Protein AF-A0A953AJH1-F1 (afdb_monomer_lite)

Structure (mmCIF, N/CA/C/O backbone):
data_AF-A0A953AJH1-F1
#
_entry.id   AF-A0A953AJH1-F1
#
loop_
_atom_site.group_PDB
_atom_site.id
_atom_site.type_symbol
_atom_site.label_atom_id
_atom_site.label_alt_id
_atom_site.label_comp_id
_atom_site.label_asym_id
_atom_site.label_entity_id
_atom_site.label_seq_id
_atom_site.pdbx_PDB_ins_code
_atom_site.Cartn_x
_atom_site.Cartn_y
_atom_site.Cartn_z
_atom_site.occupancy
_atom_site.B_iso_or_equiv
_atom_site.auth_seq_id
_atom_site.auth_comp_id
_atom_site.auth_asym_id
_atom_site.auth_atom_id
_atom_site.pdbx_PDB_model_num
ATOM 1 N N . MET A 1 1 ? 13.261 -4.078 8.026 1.00 45.47 1 MET A N 1
ATOM 2 C CA . MET A 1 1 ? 13.051 -4.439 6.609 1.00 45.47 1 MET A CA 1
ATOM 3 C C . MET A 1 1 ? 11.578 -4.293 6.309 1.00 45.47 1 MET A C 1
ATOM 5 O O . MET A 1 1 ? 10.793 -4.921 7.001 1.00 45.47 1 MET A O 1
ATOM 9 N N . THR A 1 2 ? 11.194 -3.428 5.375 1.00 60.72 2 THR A N 1
ATOM 10 C CA . THR A 1 2 ? 9.810 -3.328 4.899 1.00 60.72 2 THR A CA 1
ATOM 11 C C . THR A 1 2 ? 9.577 -4.455 3.891 1.00 60.72 2 THR A C 1
ATOM 13 O O . THR A 1 2 ? 10.136 -4.414 2.789 1.00 60.72 2 THR A O 1
ATOM 16 N N . PRO A 1 3 ? 8.831 -5.509 4.262 1.00 67.19 3 PRO A N 1
ATOM 17 C CA . PRO A 1 3 ? 8.523 -6.587 3.334 1.00 67.19 3 PRO A CA 1
ATOM 18 C C . PRO A 1 3 ? 7.626 -6.009 2.231 1.00 67.19 3 PRO A C 1
ATOM 20 O O . PRO A 1 3 ? 6.616 -5.376 2.519 1.00 67.19 3 PRO A O 1
ATOM 23 N N . GLY A 1 4 ? 8.044 -6.125 0.970 1.00 80.25 4 GLY A N 1
ATOM 24 C CA . GLY A 1 4 ? 7.368 -5.499 -0.173 1.00 80.25 4 GLY A CA 1
ATOM 25 C C . GLY A 1 4 ? 8.350 -4.764 -1.078 1.00 80.25 4 GLY A C 1
ATOM 26 O O . GLY A 1 4 ? 8.912 -5.367 -1.985 1.00 80.25 4 GLY A O 1
ATOM 27 N N . ILE A 1 5 ? 8.620 -3.482 -0.808 1.00 84.56 5 ILE A N 1
ATOM 28 C CA . ILE A 1 5 ? 9.552 -2.671 -1.623 1.00 84.56 5 ILE A CA 1
ATOM 29 C C . ILE A 1 5 ? 10.940 -3.321 -1.693 1.00 84.56 5 ILE A C 1
ATOM 31 O O . ILE A 1 5 ? 11.567 -3.337 -2.751 1.00 84.56 5 ILE A O 1
ATOM 35 N N . ASN A 1 6 ? 11.394 -3.928 -0.593 1.00 88.56 6 ASN A N 1
ATOM 36 C CA . ASN A 1 6 ? 12.660 -4.654 -0.570 1.00 88.56 6 ASN A CA 1
ATOM 37 C C . ASN A 1 6 ? 12.678 -5.849 -1.543 1.00 88.56 6 ASN A C 1
ATOM 39 O O . ASN A 1 6 ? 13.700 -6.112 -2.165 1.00 88.56 6 ASN A O 1
ATOM 43 N N . LEU A 1 7 ? 11.547 -6.544 -1.719 1.00 89.12 7 LEU A N 1
ATOM 44 C CA . LEU A 1 7 ? 11.429 -7.646 -2.679 1.00 89.12 7 LEU A CA 1
ATOM 45 C C . LEU A 1 7 ? 11.616 -7.125 -4.106 1.00 89.12 7 LEU A C 1
ATOM 47 O O . LEU A 1 7 ? 12.425 -7.665 -4.849 1.00 89.12 7 LEU A O 1
ATOM 51 N N . VAL A 1 8 ? 10.928 -6.033 -4.455 1.00 90.25 8 VAL A N 1
ATOM 52 C CA . VAL A 1 8 ? 11.042 -5.406 -5.780 1.00 90.25 8 VAL A CA 1
ATOM 53 C C . VAL A 1 8 ? 12.479 -4.956 -6.040 1.00 90.25 8 VAL A C 1
ATOM 55 O O . VAL A 1 8 ? 13.014 -5.210 -7.117 1.00 90.25 8 VAL A O 1
ATOM 58 N N . ALA A 1 9 ? 13.135 -4.350 -5.047 1.00 91.25 9 ALA A N 1
ATOM 59 C CA . ALA A 1 9 ? 14.536 -3.955 -5.156 1.00 91.25 9 ALA A CA 1
ATOM 60 C C . ALA A 1 9 ? 15.449 -5.162 -5.423 1.00 91.25 9 ALA A C 1
ATOM 62 O O . ALA A 1 9 ? 16.281 -5.109 -6.328 1.00 91.25 9 ALA A O 1
ATOM 63 N N . ILE A 1 10 ? 15.263 -6.266 -4.695 1.00 92.00 10 ILE A N 1
ATOM 64 C CA . ILE A 1 10 ? 16.026 -7.503 -4.899 1.00 92.00 10 ILE A CA 1
ATOM 65 C C . ILE A 1 10 ? 15.751 -8.091 -6.291 1.00 92.00 10 ILE A C 1
ATOM 67 O O . ILE A 1 10 ? 16.698 -8.436 -6.993 1.00 92.00 10 ILE A O 1
ATOM 71 N N . THR A 1 11 ? 14.498 -8.136 -6.746 1.00 91.50 11 THR A N 1
ATOM 72 C CA . THR A 1 11 ? 14.137 -8.602 -8.095 1.00 91.50 11 THR A CA 1
ATOM 73 C C . THR A 1 11 ? 14.797 -7.758 -9.185 1.00 91.50 11 THR A C 1
ATOM 75 O O . THR A 1 11 ? 15.364 -8.308 -10.128 1.00 91.50 11 THR A O 1
ATOM 78 N N . VAL A 1 12 ? 14.785 -6.430 -9.046 1.00 92.00 12 VAL A N 1
ATOM 79 C CA . VAL A 1 12 ? 15.450 -5.513 -9.984 1.00 92.00 12 VAL A CA 1
ATOM 80 C C . VAL A 1 12 ? 16.964 -5.712 -9.959 1.00 92.00 12 VAL A C 1
ATOM 82 O O . VAL A 1 12 ? 17.590 -5.761 -11.016 1.00 92.00 12 VAL A O 1
ATOM 85 N N . LEU A 1 13 ? 17.567 -5.856 -8.778 1.00 92.88 13 LEU A N 1
ATOM 86 C CA . LEU A 1 13 ? 19.004 -6.095 -8.637 1.00 92.88 13 LEU A CA 1
ATOM 87 C C . LEU A 1 13 ? 19.427 -7.416 -9.286 1.00 92.88 13 LEU A C 1
ATOM 89 O O . LEU A 1 13 ? 20.418 -7.438 -10.018 1.00 92.88 13 LEU A O 1
ATOM 93 N N . ILE A 1 14 ? 18.666 -8.490 -9.062 1.00 91.94 14 ILE A N 1
ATOM 94 C CA . ILE A 1 14 ? 18.901 -9.803 -9.672 1.00 91.94 14 ILE A CA 1
ATOM 95 C C . ILE A 1 14 ? 18.732 -9.711 -11.191 1.00 91.94 14 ILE A C 1
ATOM 97 O O . ILE A 1 14 ? 19.649 -10.079 -11.923 1.00 91.94 14 ILE A O 1
ATOM 101 N N . GLY A 1 15 ? 17.625 -9.142 -11.674 1.00 90.12 15 GLY A N 1
ATOM 102 C CA . GLY A 1 15 ? 17.375 -8.962 -13.105 1.00 90.12 15 GLY A CA 1
ATOM 103 C C . GLY A 1 15 ? 18.474 -8.155 -13.794 1.00 90.12 15 GLY A C 1
ATOM 104 O O . GLY A 1 15 ? 18.988 -8.560 -14.838 1.00 90.12 15 GLY A O 1
ATOM 105 N N . ARG A 1 16 ? 18.924 -7.066 -13.159 1.00 92.69 16 ARG A N 1
ATOM 106 C CA . ARG A 1 16 ? 20.043 -6.254 -13.651 1.00 92.69 16 ARG A CA 1
ATOM 107 C C . ARG A 1 16 ? 21.352 -7.036 -13.709 1.00 92.69 16 ARG A C 1
ATOM 109 O O . ARG A 1 16 ? 22.126 -6.843 -14.641 1.00 92.69 16 ARG A O 1
ATOM 116 N N . LYS A 1 17 ? 21.611 -7.909 -12.732 1.00 91.06 17 LYS A N 1
ATOM 117 C CA . LYS A 1 17 ? 22.833 -8.725 -12.675 1.00 91.06 17 LYS A CA 1
ATOM 118 C C . LYS A 1 17 ? 22.853 -9.841 -13.726 1.00 91.06 17 LYS A C 1
ATOM 120 O O . LYS A 1 17 ? 23.939 -10.227 -14.142 1.00 91.06 17 LYS A O 1
ATOM 125 N N . LEU A 1 18 ? 21.693 -10.352 -14.147 1.00 90.81 18 LEU A N 1
ATOM 126 C CA . LEU A 1 18 ? 21.593 -11.447 -15.121 1.00 90.81 18 LEU A CA 1
ATOM 127 C C . LEU A 1 18 ? 21.696 -10.977 -16.578 1.00 90.81 18 LEU A C 1
ATOM 129 O O . LEU A 1 18 ? 22.414 -11.591 -17.358 1.00 90.81 18 LEU A O 1
ATOM 133 N N . ALA A 1 19 ? 20.980 -9.914 -16.955 1.00 84.88 19 ALA A N 1
ATOM 134 C CA . ALA A 1 19 ? 20.897 -9.473 -18.355 1.00 84.88 19 ALA A CA 1
ATOM 135 C C . ALA A 1 19 ? 20.882 -7.941 -18.511 1.00 84.88 19 ALA A C 1
ATOM 137 O O . ALA A 1 19 ? 20.319 -7.398 -19.465 1.00 84.88 19 ALA A O 1
ATOM 138 N N . GLY A 1 20 ? 21.470 -7.217 -17.553 1.00 88.88 20 GLY A N 1
ATOM 139 C CA . GLY A 1 20 ? 21.548 -5.759 -17.595 1.00 88.88 20 GLY A CA 1
ATOM 140 C C . GLY A 1 20 ? 20.157 -5.098 -17.599 1.00 88.88 20 GLY A C 1
ATOM 141 O O . GLY A 1 20 ? 19.255 -5.562 -16.898 1.00 88.88 20 GLY A O 1
ATOM 142 N N . PRO A 1 21 ? 19.938 -4.013 -18.361 1.00 87.06 21 PRO A N 1
ATOM 143 C CA . PRO A 1 21 ? 18.663 -3.287 -18.352 1.00 87.06 21 PRO A CA 1
ATOM 144 C C . PRO A 1 21 ? 17.479 -4.127 -18.862 1.00 87.06 21 PRO A C 1
ATOM 146 O O . PRO A 1 21 ? 16.372 -4.008 -18.339 1.00 87.06 21 PRO A O 1
ATOM 149 N N . TRP A 1 22 ? 17.706 -5.034 -19.817 1.00 90.75 22 TRP A N 1
ATOM 150 C CA . TRP A 1 22 ? 16.670 -5.946 -20.313 1.00 90.75 22 TRP A CA 1
ATOM 151 C C . TRP A 1 22 ? 16.262 -6.985 -19.268 1.00 90.75 22 TRP A C 1
ATOM 153 O O . TRP A 1 22 ? 15.080 -7.303 -19.138 1.00 90.75 22 TRP A O 1
ATOM 163 N N . GLY A 1 23 ? 17.210 -7.456 -18.455 1.00 89.69 23 GLY A N 1
ATOM 164 C CA . GLY A 1 23 ? 16.919 -8.382 -17.362 1.00 89.69 23 GLY A CA 1
ATOM 165 C C . GLY A 1 23 ? 16.035 -7.779 -16.270 1.00 89.69 23 GLY A C 1
ATOM 166 O O . GLY A 1 23 ? 15.242 -8.502 -15.670 1.00 89.69 23 GLY A O 1
ATOM 167 N N . VAL A 1 24 ? 16.101 -6.459 -16.048 1.00 91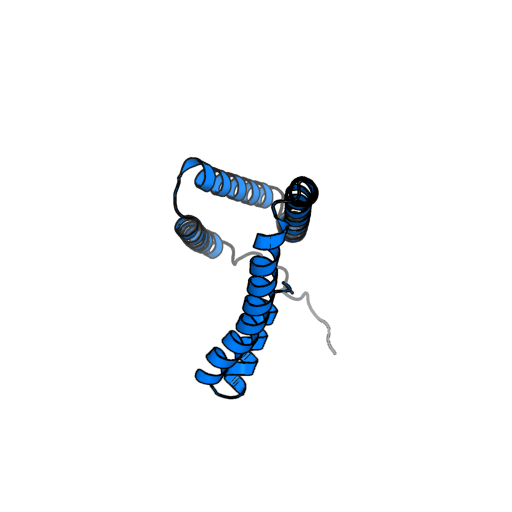.94 24 VAL A N 1
ATOM 168 C CA . VAL A 1 24 ? 15.184 -5.741 -15.142 1.00 91.94 24 VAL A CA 1
ATOM 169 C C . VAL A 1 24 ? 13.749 -5.797 -15.662 1.00 91.94 24 VAL A C 1
ATOM 171 O O . VAL A 1 24 ? 12.851 -6.175 -14.913 1.00 91.94 24 VAL A O 1
ATOM 174 N N . LEU A 1 25 ? 13.540 -5.467 -16.941 1.00 92.75 25 LEU A N 1
ATOM 175 C CA . LEU A 1 25 ? 12.220 -5.511 -17.579 1.00 92.75 25 LEU A CA 1
ATOM 176 C C . LEU A 1 25 ? 11.629 -6.922 -17.534 1.00 92.75 25 LEU A C 1
ATOM 178 O O . LEU A 1 25 ? 10.503 -7.096 -17.077 1.00 92.75 25 LEU A O 1
ATOM 182 N N . VAL A 1 26 ? 12.404 -7.932 -17.934 1.00 93.00 26 VAL A N 1
ATOM 183 C CA . VAL A 1 26 ? 11.945 -9.330 -17.945 1.00 93.00 26 VAL A CA 1
ATOM 184 C C . VAL A 1 26 ? 11.659 -9.838 -16.531 1.00 93.00 26 VAL A C 1
ATOM 186 O O . VAL A 1 26 ? 10.673 -10.537 -16.334 1.00 93.00 26 VAL A O 1
ATOM 189 N N . SER A 1 27 ? 12.458 -9.457 -15.531 1.00 92.56 27 SER A N 1
ATOM 190 C CA . SER A 1 27 ? 12.245 -9.885 -14.139 1.00 92.56 27 SER A CA 1
ATOM 191 C C . SER A 1 27 ? 11.026 -9.217 -13.503 1.00 92.56 27 SER A C 1
ATOM 193 O O . SER A 1 27 ? 10.279 -9.866 -12.775 1.00 92.56 27 SER A O 1
ATOM 195 N N . LEU A 1 28 ? 10.788 -7.935 -13.797 1.00 92.44 28 LEU A N 1
ATOM 196 C CA . LEU A 1 28 ? 9.577 -7.241 -13.359 1.00 92.44 28 LEU A CA 1
ATOM 197 C C . LEU A 1 28 ? 8.337 -7.820 -14.035 1.00 92.44 28 LEU A C 1
ATOM 199 O O . LEU A 1 28 ? 7.361 -8.113 -13.352 1.00 92.44 28 LEU A O 1
ATOM 203 N N . LEU A 1 29 ? 8.382 -8.042 -15.349 1.00 93.19 29 LEU A N 1
ATOM 204 C CA . LEU A 1 29 ? 7.285 -8.682 -16.070 1.00 93.19 29 LEU A CA 1
ATOM 205 C C . LEU A 1 29 ? 7.051 -10.107 -15.563 1.00 93.19 29 LEU A C 1
ATOM 207 O O . LEU A 1 29 ? 5.917 -10.452 -15.265 1.00 93.19 29 LEU A O 1
ATOM 211 N N . GLY A 1 30 ? 8.099 -10.901 -15.360 1.00 91.38 30 GLY A N 1
ATOM 212 C CA . GLY A 1 30 ? 8.001 -12.256 -14.815 1.00 91.38 30 GLY A CA 1
ATOM 213 C C . GLY A 1 30 ? 7.449 -12.317 -13.388 1.00 91.38 30 GLY A C 1
ATOM 214 O O . GLY A 1 30 ? 6.840 -13.317 -13.027 1.00 91.38 30 GLY A O 1
ATOM 215 N N . LEU A 1 31 ? 7.606 -11.257 -12.588 1.00 91.88 31 LEU A N 1
ATOM 216 C CA . LEU A 1 31 ? 7.000 -11.147 -11.256 1.00 91.88 31 LEU A CA 1
ATOM 217 C C . LEU A 1 31 ? 5.543 -10.659 -11.322 1.00 91.88 31 LEU A C 1
ATOM 219 O O . LEU A 1 31 ? 4.679 -11.162 -10.603 1.00 91.88 31 LEU A O 1
ATOM 223 N N . LEU A 1 32 ? 5.265 -9.667 -12.170 1.00 92.25 32 LEU A N 1
ATOM 224 C CA . LEU A 1 32 ? 3.960 -9.010 -12.249 1.00 92.25 32 LEU A CA 1
ATOM 225 C C . LEU A 1 32 ? 2.943 -9.808 -13.072 1.00 92.25 32 LEU A C 1
ATOM 227 O O . LEU A 1 32 ? 1.786 -9.878 -12.664 1.00 92.25 32 LEU A O 1
ATOM 231 N N . LEU A 1 33 ? 3.348 -10.439 -14.181 1.00 94.69 33 LEU A N 1
ATOM 232 C CA . LEU A 1 33 ? 2.466 -11.261 -15.020 1.00 94.69 33 LEU A CA 1
ATOM 233 C C . LEU A 1 33 ? 1.754 -12.375 -14.244 1.00 94.69 33 LEU A C 1
ATOM 235 O O . LEU A 1 33 ? 0.531 -12.441 -14.355 1.00 94.69 33 LEU A O 1
ATOM 239 N N . PRO A 1 34 ? 2.431 -13.250 -13.473 1.00 93.25 34 PRO A N 1
ATOM 240 C CA . PRO A 1 34 ? 1.739 -14.331 -12.774 1.00 93.25 34 PRO A CA 1
ATOM 241 C C . PRO A 1 34 ? 0.745 -13.785 -11.747 1.00 93.25 34 PRO A C 1
ATOM 243 O O . PRO A 1 34 ? -0.385 -14.260 -11.676 1.00 93.25 34 PRO A O 1
ATOM 246 N N . SER A 1 35 ? 1.120 -12.731 -11.017 1.00 94.12 35 SER A N 1
ATOM 247 C CA . SER A 1 35 ? 0.238 -12.069 -10.051 1.00 94.12 35 SER A CA 1
ATOM 248 C C . SER A 1 35 ? -1.002 -11.460 -10.720 1.00 94.12 35 SER A C 1
ATOM 250 O O . SER A 1 35 ? -2.137 -11.708 -10.299 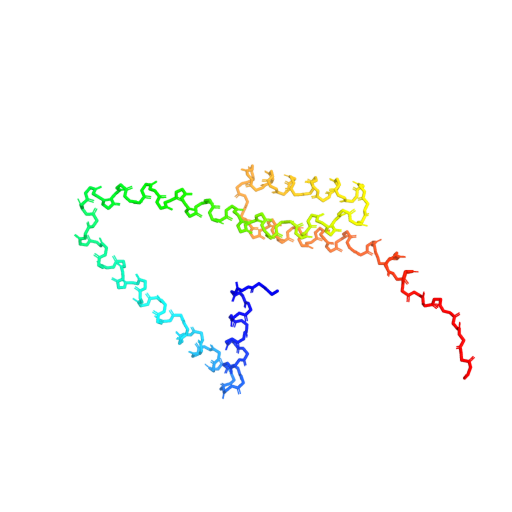1.00 94.12 35 SER A O 1
ATOM 252 N N . ALA A 1 36 ? -0.802 -10.716 -11.810 1.00 94.25 36 ALA A N 1
ATOM 253 C CA . ALA A 1 36 ? -1.884 -10.116 -12.583 1.00 94.25 36 ALA A CA 1
ATOM 254 C C . ALA A 1 36 ? -2.792 -11.183 -13.206 1.00 94.25 36 ALA A C 1
ATOM 256 O O . ALA A 1 36 ? -4.008 -11.029 -13.189 1.00 94.25 36 ALA A O 1
ATOM 257 N N . THR A 1 37 ? -2.218 -12.286 -13.690 1.00 96.56 37 THR A N 1
ATOM 258 C CA . THR A 1 37 ? -2.969 -13.400 -14.285 1.00 96.56 37 THR A CA 1
ATOM 259 C C . THR A 1 37 ? -3.857 -14.078 -13.247 1.00 96.56 37 THR A C 1
ATOM 261 O O . THR A 1 37 ? -5.046 -14.252 -13.494 1.00 96.56 37 THR A O 1
ATOM 264 N N . ILE A 1 38 ? -3.323 -14.405 -12.064 1.00 96.19 38 ILE A N 1
ATOM 265 C CA . ILE A 1 38 ? -4.113 -14.999 -10.972 1.00 96.19 38 ILE A CA 1
ATOM 266 C C . ILE A 1 38 ? -5.244 -14.050 -10.563 1.00 96.19 38 ILE A C 1
ATOM 268 O O . ILE A 1 38 ? -6.393 -14.469 -10.444 1.00 96.19 38 ILE A O 1
ATOM 272 N N . THR A 1 39 ? -4.939 -12.760 -10.407 1.00 95.31 39 THR A N 1
ATOM 273 C CA . THR A 1 39 ? -5.939 -11.746 -10.043 1.00 95.31 39 THR A CA 1
ATOM 274 C C . THR A 1 39 ? -7.032 -11.627 -11.107 1.00 95.31 39 THR A C 1
ATOM 276 O O . THR A 1 39 ? -8.213 -11.600 -10.769 1.00 95.31 39 THR A O 1
ATOM 279 N N . ALA A 1 40 ? -6.660 -11.602 -12.389 1.00 95.00 40 ALA A N 1
ATOM 280 C CA . ALA A 1 40 ? -7.598 -11.529 -13.505 1.00 95.00 40 ALA A CA 1
ATOM 281 C C . ALA A 1 40 ? -8.481 -12.781 -13.600 1.00 95.00 40 ALA A C 1
ATOM 283 O O . ALA A 1 40 ? -9.682 -12.653 -13.815 1.00 95.00 40 ALA A O 1
ATOM 284 N N . LEU A 1 41 ? -7.919 -13.975 -13.384 1.00 95.88 41 LEU A N 1
ATOM 285 C CA . LEU A 1 41 ? -8.678 -15.229 -13.354 1.00 95.88 41 LEU A CA 1
ATOM 286 C C . LEU A 1 41 ? -9.703 -15.242 -12.216 1.00 95.88 41 LEU A C 1
ATOM 288 O O . LEU A 1 41 ? -10.860 -15.593 -12.440 1.00 95.88 41 LEU A O 1
ATOM 292 N N . ILE A 1 42 ? -9.304 -14.811 -11.016 1.00 94.00 42 ILE A N 1
ATOM 293 C CA . ILE A 1 42 ? -10.220 -14.688 -9.875 1.00 94.00 42 ILE A CA 1
ATOM 294 C C . ILE A 1 42 ? -11.318 -13.664 -10.182 1.00 94.00 42 ILE A C 1
ATOM 296 O O . ILE A 1 42 ? -12.490 -13.941 -9.945 1.00 94.00 42 ILE A O 1
ATOM 300 N N . ALA A 1 43 ? -10.965 -12.502 -10.738 1.00 92.81 43 ALA A N 1
ATOM 301 C CA . ALA A 1 43 ? -11.928 -11.456 -11.081 1.00 92.81 43 ALA A CA 1
ATOM 302 C C . ALA A 1 43 ? -12.915 -11.897 -12.175 1.00 92.81 43 ALA A C 1
ATOM 304 O O . ALA A 1 43 ? -14.100 -11.583 -12.090 1.00 92.81 43 ALA A O 1
ATOM 305 N N . ALA A 1 44 ? -12.451 -12.646 -13.177 1.00 92.88 44 ALA A N 1
ATOM 306 C CA . ALA A 1 44 ? -13.310 -13.213 -14.211 1.00 92.88 44 ALA A CA 1
ATOM 307 C C . ALA A 1 44 ? -14.278 -14.249 -13.621 1.00 92.88 44 ALA A C 1
ATOM 309 O O . ALA A 1 44 ? -15.478 -14.168 -13.867 1.00 92.88 44 ALA A O 1
ATOM 310 N N . GLY A 1 45 ? -13.788 -15.162 -12.774 1.00 89.94 45 GLY A N 1
ATOM 311 C CA . GLY A 1 45 ? -14.644 -16.122 -12.069 1.00 89.94 45 GLY A CA 1
ATOM 312 C C . GLY A 1 45 ? -15.630 -15.455 -11.105 1.00 89.94 45 GLY A C 1
ATOM 313 O O . GLY A 1 45 ? -16.737 -15.949 -10.912 1.00 89.94 45 GLY A O 1
ATOM 314 N N . PHE A 1 46 ? -15.263 -14.304 -10.538 1.00 88.31 46 PHE A N 1
ATOM 315 C CA . PHE A 1 46 ? -16.127 -13.533 -9.652 1.00 88.31 46 PHE A CA 1
ATOM 316 C C . PHE A 1 46 ? -17.387 -13.003 -10.351 1.00 88.31 46 PHE A C 1
ATOM 318 O O . PHE A 1 46 ? -18.457 -13.011 -9.745 1.00 88.31 46 PHE A O 1
ATOM 325 N N . GLN A 1 47 ? -17.283 -12.588 -11.619 1.00 87.38 47 GLN A N 1
ATOM 326 C CA . GLN A 1 47 ? -18.416 -12.039 -12.377 1.00 87.38 47 GLN A CA 1
ATOM 327 C C . GLN A 1 47 ? -19.582 -13.029 -12.505 1.00 87.38 47 GLN A C 1
ATOM 329 O O . GLN A 1 47 ? -20.732 -12.604 -12.490 1.00 87.38 47 GLN A O 1
ATOM 334 N N . GLU A 1 48 ? -19.294 -14.330 -12.562 1.00 87.19 48 GLU A N 1
ATOM 335 C CA . GLU A 1 48 ? -20.308 -15.390 -12.654 1.00 87.19 48 GLU A CA 1
ATOM 336 C C . GLU A 1 48 ? -21.046 -15.619 -11.324 1.00 87.19 48 GLU A C 1
ATOM 338 O O . GLU A 1 48 ? -22.244 -15.895 -11.295 1.00 87.19 48 GLU A O 1
ATOM 343 N N . ILE A 1 49 ? -20.347 -15.488 -10.192 1.00 86.12 49 ILE A N 1
ATOM 344 C CA . ILE A 1 49 ? -20.883 -15.842 -8.866 1.00 86.12 49 ILE A CA 1
ATOM 345 C C . ILE A 1 49 ? -21.414 -14.640 -8.074 1.00 86.12 49 ILE A C 1
ATOM 347 O O . ILE A 1 49 ? -22.195 -14.832 -7.140 1.00 86.12 49 ILE A O 1
ATOM 351 N N . GLN A 1 50 ? -21.039 -13.408 -8.439 1.00 84.12 50 GLN A N 1
ATOM 352 C CA . GLN A 1 50 ? -21.369 -12.175 -7.700 1.00 84.12 50 GLN A CA 1
ATOM 353 C C . GLN A 1 50 ? -22.872 -11.954 -7.464 1.00 84.12 50 GLN A C 1
ATOM 355 O O . GLN A 1 50 ? -23.248 -11.2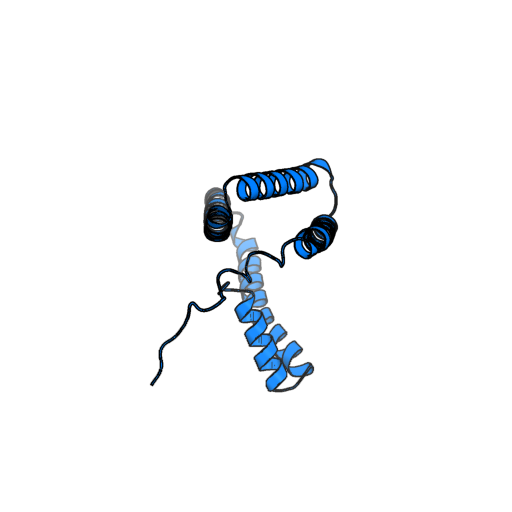44 -6.536 1.00 84.12 50 GLN A O 1
ATOM 360 N N . HIS A 1 51 ? -23.734 -12.558 -8.287 1.00 82.88 51 HIS A N 1
ATOM 361 C CA . HIS A 1 51 ? -25.191 -12.430 -8.200 1.00 82.88 51 HIS A CA 1
ATOM 362 C C . HIS A 1 51 ? -25.796 -13.118 -6.963 1.00 82.88 51 HIS A C 1
ATOM 364 O O . HIS A 1 51 ? -26.964 -12.905 -6.638 1.00 82.88 51 HIS A O 1
ATOM 370 N N . LEU A 1 52 ? -25.021 -13.947 -6.260 1.00 87.69 52 LEU A N 1
ATOM 371 C CA . LEU A 1 52 ? -25.459 -14.620 -5.045 1.00 87.69 52 LEU A CA 1
ATOM 372 C C . LEU A 1 52 ? -25.430 -13.656 -3.850 1.00 87.69 52 LEU A C 1
ATOM 374 O O . LEU A 1 52 ? -24.372 -13.163 -3.463 1.00 87.69 52 LEU A O 1
ATOM 378 N N . ALA A 1 53 ? -26.574 -13.484 -3.179 1.00 85.31 53 ALA A N 1
ATOM 379 C CA . ALA A 1 53 ? -26.704 -12.640 -1.981 1.00 85.31 53 ALA A CA 1
ATOM 380 C C . ALA A 1 53 ? -25.706 -13.001 -0.856 1.00 85.31 53 ALA A C 1
ATOM 382 O O . ALA A 1 53 ? -25.297 -12.148 -0.069 1.00 85.31 53 ALA A O 1
ATOM 383 N N . PHE A 1 54 ? -25.271 -14.265 -0.796 1.00 87.81 54 PHE A N 1
ATOM 384 C CA . PHE A 1 54 ? -24.234 -14.723 0.130 1.00 87.81 54 PHE A CA 1
ATOM 385 C C . PHE A 1 54 ? -22.888 -14.015 -0.089 1.00 87.81 54 PHE A C 1
ATOM 387 O O . PHE A 1 54 ? -22.205 -13.653 0.869 1.00 87.81 54 PHE A O 1
ATOM 394 N N . ILE A 1 55 ? -22.511 -13.790 -1.347 1.00 88.38 55 ILE A N 1
ATOM 395 C CA . ILE A 1 55 ? -21.251 -13.139 -1.696 1.00 88.38 55 ILE A CA 1
ATOM 396 C C . ILE A 1 55 ? -21.297 -11.672 -1.285 1.00 88.38 55 ILE A C 1
ATOM 398 O O . ILE A 1 55 ? -20.380 -11.207 -0.613 1.00 88.38 55 ILE A O 1
ATOM 402 N N . GLU A 1 56 ? -22.389 -10.968 -1.579 1.00 86.75 56 GLU A N 1
ATOM 403 C CA . GLU A 1 56 ? -22.575 -9.583 -1.134 1.00 86.75 56 GLU A CA 1
ATOM 404 C C . GLU A 1 56 ? -22.445 -9.453 0.396 1.00 86.75 56 GLU A C 1
ATOM 406 O O . GLU A 1 56 ? -21.752 -8.561 0.896 1.00 86.75 56 GLU A O 1
ATOM 411 N N . ALA A 1 57 ? -23.039 -10.386 1.150 1.00 89.62 57 ALA A N 1
ATOM 412 C CA . ALA A 1 57 ? -22.918 -10.426 2.606 1.00 89.62 57 ALA A CA 1
ATOM 413 C C . ALA A 1 57 ? -21.468 -10.650 3.074 1.00 89.62 57 ALA A C 1
ATOM 415 O O . ALA A 1 57 ? -21.023 -9.986 4.013 1.00 89.62 57 ALA A O 1
ATOM 416 N N . MET A 1 58 ? -20.698 -11.518 2.406 1.00 92.56 58 MET A N 1
ATOM 417 C CA . MET A 1 58 ? -19.273 -11.691 2.711 1.00 92.56 58 MET A CA 1
ATOM 418 C C . MET A 1 58 ? -18.463 -10.418 2.448 1.00 92.56 58 MET A C 1
ATOM 420 O O . MET A 1 58 ? -17.656 -10.027 3.295 1.00 92.56 58 MET A O 1
ATOM 424 N N . PHE A 1 59 ? -18.685 -9.728 1.323 1.00 88.31 59 PHE A N 1
ATOM 425 C CA . PHE A 1 59 ? -17.963 -8.486 1.013 1.00 88.31 59 PHE A CA 1
ATOM 426 C C . PHE A 1 59 ? -18.220 -7.392 2.051 1.00 88.31 59 PHE A C 1
ATOM 428 O O . PHE A 1 59 ? -17.280 -6.690 2.435 1.00 88.31 59 PHE A O 1
ATOM 435 N N . ARG A 1 60 ? -19.445 -7.299 2.588 1.00 91.44 60 ARG A N 1
ATOM 436 C CA . ARG A 1 60 ? -19.755 -6.383 3.701 1.00 91.44 60 ARG A CA 1
ATOM 437 C C . ARG A 1 60 ? -18.914 -6.651 4.956 1.00 91.44 60 ARG A C 1
ATOM 439 O O . ARG A 1 60 ? -18.691 -5.718 5.718 1.00 91.44 60 ARG A O 1
ATOM 446 N N . GLY A 1 61 ? -18.419 -7.875 5.163 1.00 93.31 61 GLY A N 1
ATOM 447 C CA . GLY A 1 61 ? -17.478 -8.212 6.239 1.00 93.31 61 GLY A CA 1
ATOM 448 C C . GLY A 1 61 ? -16.002 -8.034 5.859 1.00 93.31 61 GLY A C 1
ATOM 449 O O . GLY A 1 61 ? -15.203 -7.556 6.665 1.00 93.31 61 GLY A O 1
ATOM 450 N N . VAL A 1 62 ? -15.624 -8.366 4.622 1.00 95.19 62 VAL A N 1
ATOM 451 C CA . VAL A 1 62 ? -14.229 -8.276 4.147 1.00 95.19 62 VAL A CA 1
ATOM 452 C C . VAL A 1 62 ? -13.744 -6.825 4.063 1.00 95.19 62 VAL A C 1
ATOM 454 O O . VAL A 1 62 ? -12.607 -6.535 4.441 1.00 95.19 62 VAL A O 1
ATOM 457 N N . VAL A 1 63 ? -14.591 -5.892 3.620 1.00 93.25 63 VAL A N 1
ATOM 458 C CA . VAL A 1 63 ? -14.240 -4.462 3.527 1.00 93.25 63 VAL A CA 1
ATOM 459 C C . VAL A 1 63 ? -13.811 -3.869 4.886 1.00 93.25 63 VAL A C 1
ATOM 461 O O . VAL A 1 63 ? -12.701 -3.341 4.972 1.00 93.25 63 VAL A O 1
ATOM 464 N N . PRO A 1 64 ? -14.589 -3.973 5.981 1.00 94.50 64 PRO A N 1
ATOM 465 C CA . PRO A 1 64 ? -14.148 -3.467 7.282 1.00 94.50 64 PRO A CA 1
ATOM 466 C C . PRO A 1 64 ? -12.991 -4.280 7.884 1.00 94.50 64 PRO A C 1
ATOM 468 O O . PRO A 1 64 ? -12.130 -3.701 8.547 1.00 94.50 64 PRO A O 1
ATOM 471 N N . ALA A 1 65 ? -12.911 -5.592 7.632 1.00 96.19 65 ALA A N 1
ATOM 472 C CA . ALA A 1 65 ? -11.792 -6.412 8.102 1.00 96.19 65 ALA A CA 1
ATOM 473 C C . ALA A 1 65 ? -10.456 -5.969 7.481 1.00 96.19 65 ALA A C 1
ATOM 475 O O . ALA A 1 65 ? -9.470 -5.765 8.192 1.00 96.19 65 ALA A O 1
ATOM 476 N N . THR A 1 66 ? -10.428 -5.759 6.162 1.00 96.19 66 THR A N 1
ATOM 477 C CA . THR A 1 66 ? -9.242 -5.245 5.459 1.00 96.19 66 THR A CA 1
ATOM 478 C C . THR A 1 66 ? -8.866 -3.841 5.925 1.00 96.19 66 THR A C 1
ATOM 480 O O . THR A 1 66 ? -7.685 -3.590 6.163 1.00 96.19 66 THR A O 1
ATOM 483 N N . ALA A 1 67 ? -9.843 -2.959 6.162 1.00 94.06 67 ALA A N 1
ATOM 484 C CA . ALA A 1 67 ? -9.592 -1.644 6.752 1.00 94.06 67 ALA A CA 1
ATOM 485 C C . ALA A 1 67 ? -8.957 -1.744 8.155 1.00 94.06 67 ALA A C 1
ATOM 487 O O . ALA A 1 67 ? -7.993 -1.037 8.450 1.00 94.06 67 ALA A O 1
ATOM 488 N N . GLY A 1 68 ? -9.435 -2.664 8.999 1.00 96.00 68 GLY A N 1
ATOM 489 C CA . GLY A 1 68 ? -8.854 -2.929 10.318 1.00 96.00 68 GLY A CA 1
ATOM 490 C C . GLY A 1 68 ? -7.408 -3.429 10.241 1.00 96.00 68 GLY A C 1
ATOM 491 O O . GLY A 1 68 ? -6.542 -2.941 10.967 1.00 96.00 68 GLY A O 1
ATOM 492 N N . ILE A 1 69 ? -7.110 -4.345 9.315 1.00 95.62 69 ILE A N 1
ATOM 493 C CA . ILE A 1 69 ? -5.739 -4.825 9.078 1.00 95.62 69 ILE A CA 1
ATOM 494 C C . ILE A 1 69 ? -4.840 -3.675 8.601 1.00 95.62 69 ILE A C 1
ATOM 496 O O . ILE A 1 69 ? -3.736 -3.508 9.123 1.00 95.62 69 ILE A O 1
ATOM 500 N N . MET A 1 70 ? -5.311 -2.849 7.660 1.00 92.81 70 MET A N 1
ATOM 501 C CA . MET A 1 70 ? -4.572 -1.670 7.192 1.00 92.81 70 MET A CA 1
ATOM 502 C C . MET A 1 70 ? -4.273 -0.696 8.336 1.00 92.81 70 MET A C 1
ATOM 504 O O . MET A 1 70 ? -3.148 -0.205 8.435 1.00 92.81 70 MET A O 1
ATOM 508 N N . LEU A 1 71 ? -5.236 -0.465 9.233 1.00 92.81 71 LEU A N 1
ATOM 509 C CA . LEU A 1 71 ? -5.050 0.367 10.422 1.00 92.81 71 LEU A CA 1
ATOM 510 C C . LEU A 1 71 ? -3.947 -0.193 11.332 1.00 92.81 71 LEU A C 1
ATOM 512 O O . LEU A 1 71 ? -3.053 0.542 11.749 1.00 92.81 71 LEU A O 1
ATOM 516 N N . VAL A 1 72 ? -3.973 -1.497 11.616 1.00 92.38 72 VAL A N 1
ATOM 517 C CA . VAL A 1 72 ? -2.956 -2.154 12.455 1.00 92.38 72 VAL A CA 1
ATOM 518 C C . VAL A 1 72 ? -1.568 -2.047 11.825 1.00 92.38 72 VAL A C 1
ATOM 520 O O . VAL A 1 72 ? -0.600 -1.726 12.515 1.00 92.38 72 VAL A O 1
ATOM 523 N N . VAL A 1 73 ? -1.458 -2.264 10.514 1.00 88.81 73 VAL A N 1
ATOM 524 C CA . VAL A 1 73 ? -0.195 -2.112 9.778 1.00 88.81 73 VAL A CA 1
ATOM 525 C C . VAL A 1 73 ? 0.305 -0.667 9.844 1.00 88.81 73 VAL A C 1
ATOM 527 O O . VAL A 1 73 ? 1.482 -0.444 10.134 1.00 88.81 73 VAL A O 1
ATOM 530 N N . ALA A 1 74 ? -0.580 0.313 9.656 1.00 86.38 74 ALA A N 1
ATOM 531 C CA . ALA A 1 74 ? -0.239 1.728 9.774 1.00 86.38 74 ALA A CA 1
ATOM 532 C C . ALA A 1 74 ? 0.275 2.072 11.182 1.00 86.38 74 ALA A C 1
ATOM 534 O O . ALA A 1 74 ? 1.312 2.720 11.319 1.00 86.38 74 ALA A O 1
ATOM 535 N N . ILE A 1 75 ? -0.386 1.575 12.232 1.00 83.62 75 ILE A N 1
ATOM 536 C CA . ILE A 1 75 ? 0.050 1.761 13.623 1.00 83.62 75 ILE A CA 1
ATOM 537 C C . ILE A 1 75 ? 1.409 1.097 13.865 1.00 83.62 75 ILE A C 1
ATOM 539 O O . ILE A 1 75 ? 2.275 1.691 14.507 1.00 83.62 75 ILE A O 1
ATOM 543 N N . ASN A 1 76 ? 1.632 -0.108 13.340 1.00 86.12 76 ASN A N 1
ATOM 544 C CA . ASN A 1 76 ? 2.912 -0.803 13.474 1.00 86.12 76 ASN A CA 1
ATOM 545 C C . ASN A 1 76 ? 4.061 -0.043 12.804 1.00 86.12 76 ASN A C 1
ATOM 547 O O . ASN A 1 76 ? 5.171 -0.054 13.334 1.00 86.12 76 ASN A O 1
ATOM 551 N N . PHE A 1 77 ? 3.804 0.654 11.696 1.00 81.38 77 PHE A N 1
ATOM 552 C CA . PHE A 1 77 ? 4.786 1.554 11.089 1.00 81.38 77 PHE A CA 1
ATOM 553 C C . PHE A 1 77 ? 4.946 2.873 11.854 1.00 81.38 77 PHE A C 1
ATOM 555 O O . PHE A 1 77 ? 6.060 3.382 11.945 1.00 81.38 77 PHE A O 1
ATOM 562 N N . ALA A 1 78 ? 3.880 3.408 12.452 1.00 78.50 78 ALA A N 1
ATOM 563 C CA . ALA A 1 78 ? 3.928 4.658 13.212 1.00 78.50 78 ALA A CA 1
ATOM 564 C C . ALA A 1 78 ? 4.635 4.520 14.574 1.00 78.50 78 ALA A C 1
ATOM 566 O O . ALA A 1 78 ? 5.383 5.407 14.979 1.00 78.50 78 ALA A O 1
ATOM 567 N N . ARG A 1 79 ? 4.440 3.403 15.286 1.00 75.19 79 ARG A N 1
ATOM 568 C CA . ARG A 1 79 ? 5.033 3.136 16.613 1.00 75.19 79 ARG A CA 1
ATOM 569 C C . ARG A 1 79 ? 6.551 3.360 16.698 1.00 75.19 79 ARG A C 1
ATOM 571 O O . ARG A 1 79 ? 6.969 4.077 17.607 1.00 75.19 79 ARG A O 1
ATOM 578 N N . PRO A 1 80 ? 7.392 2.778 15.820 1.00 74.56 80 PRO A N 1
ATOM 579 C CA . PRO A 1 80 ? 8.836 2.991 15.884 1.00 74.56 80 PRO A CA 1
ATOM 580 C C . PRO A 1 80 ? 9.217 4.450 15.606 1.00 74.56 80 PRO A C 1
ATOM 582 O O . PRO A 1 80 ? 10.110 4.965 16.270 1.00 74.56 80 PRO A O 1
ATOM 585 N N . LEU A 1 81 ? 8.500 5.133 14.706 1.00 70.69 81 LEU A N 1
ATOM 586 C CA . LEU A 1 81 ? 8.729 6.550 14.397 1.00 70.69 81 LEU A CA 1
ATOM 587 C C . LEU A 1 81 ? 8.445 7.441 15.617 1.00 70.69 81 LEU A C 1
ATOM 589 O O . LEU A 1 81 ? 9.232 8.326 15.942 1.00 70.69 81 LEU A O 1
ATOM 593 N N . LEU A 1 82 ? 7.357 7.165 16.341 1.00 66.44 82 LEU A N 1
ATOM 594 C CA . LEU A 1 82 ? 6.996 7.889 17.564 1.00 66.44 82 LEU A CA 1
ATOM 595 C C . LEU A 1 82 ? 7.966 7.604 18.716 1.00 66.44 82 LEU A C 1
ATOM 597 O O . LEU A 1 82 ? 8.353 8.522 19.437 1.00 66.44 82 LEU A O 1
ATOM 601 N N . LYS A 1 83 ? 8.392 6.344 18.878 1.00 65.19 83 LYS A N 1
ATOM 602 C CA . LYS A 1 83 ? 9.373 5.961 19.904 1.00 65.19 83 LYS A CA 1
ATOM 603 C C . LYS A 1 83 ? 10.731 6.624 19.661 1.00 65.19 83 LYS A C 1
ATOM 605 O O . LYS A 1 83 ? 11.397 6.998 20.620 1.00 65.19 83 LYS A O 1
ATOM 610 N N . GLN A 1 84 ? 11.126 6.784 18.398 1.00 64.12 84 GLN A N 1
ATOM 611 C CA . GLN A 1 84 ? 12.350 7.489 18.029 1.00 64.12 84 GLN A CA 1
ATOM 612 C C . GLN A 1 84 ? 12.254 8.987 18.353 1.00 64.12 84 GLN A C 1
ATOM 614 O O . GLN A 1 84 ? 13.146 9.506 19.015 1.00 64.12 84 GLN A O 1
ATOM 619 N N . GLY A 1 85 ? 11.136 9.646 18.022 1.00 59.16 85 GLY A N 1
ATOM 620 C CA . GLY A 1 85 ? 10.909 11.048 18.398 1.00 59.16 85 GLY A CA 1
ATOM 621 C C . GLY A 1 85 ? 10.891 11.283 19.915 1.00 59.16 85 GLY A C 1
ATOM 622 O O . GLY A 1 85 ? 11.332 12.329 20.377 1.00 59.16 85 GLY A O 1
ATOM 623 N N . TYR A 1 86 ? 10.450 10.298 20.709 1.00 55.97 86 TYR A N 1
ATOM 624 C CA . TYR A 1 86 ? 10.407 10.410 22.174 1.00 55.97 86 TYR A CA 1
ATOM 625 C C . TYR A 1 86 ? 11.791 10.492 22.826 1.00 55.97 86 TYR A C 1
ATOM 627 O O . TYR A 1 86 ? 11.924 11.065 23.905 1.00 55.97 86 TYR A O 1
ATOM 635 N N . GLN A 1 87 ? 12.825 9.973 22.162 1.00 55.03 87 GLN A N 1
ATOM 636 C CA . GLN A 1 87 ? 14.204 10.051 22.650 1.00 55.03 87 GLN A CA 1
ATOM 637 C 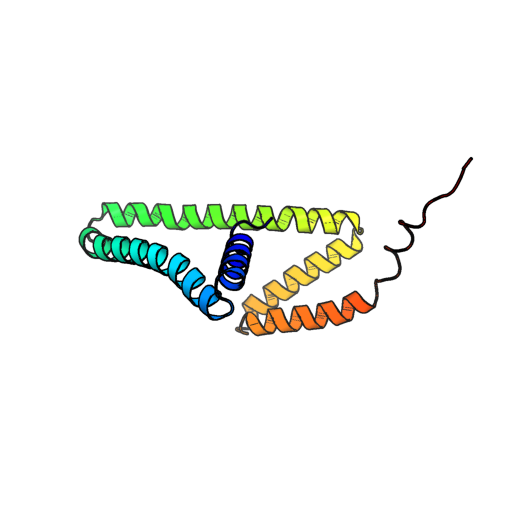C . GLN A 1 87 ? 14.886 11.391 22.318 1.00 55.03 87 GLN A C 1
ATOM 639 O O . GLN A 1 87 ? 15.903 11.707 22.921 1.00 55.03 87 GLN A O 1
ATOM 644 N N . GLU A 1 88 ? 14.306 12.213 21.435 1.00 55.66 88 GLU A N 1
ATOM 645 C CA . GLU A 1 88 ? 14.849 13.523 21.025 1.00 55.66 88 GLU A CA 1
ATOM 646 C C . GLU A 1 88 ? 14.291 14.702 21.860 1.00 55.66 88 GLU A C 1
ATOM 648 O O . GLU A 1 88 ? 14.644 15.860 21.644 1.00 55.66 88 GLU A O 1
ATOM 653 N N . GLY A 1 89 ? 13.449 14.417 22.864 1.00 60.91 89 GLY A N 1
ATOM 654 C CA . GLY A 1 89 ? 12.914 15.390 23.824 1.00 60.91 89 GLY A CA 1
ATOM 655 C C . GLY A 1 89 ? 11.468 15.847 23.540 1.00 60.91 89 GLY A C 1
ATOM 656 O O . GLY A 1 89 ? 11.006 15.851 22.396 1.00 60.91 89 GLY A O 1
ATOM 657 N N . PRO A 1 90 ? 10.713 16.271 24.578 1.00 59.00 90 PRO A N 1
ATOM 658 C CA . PRO A 1 90 ? 9.272 16.550 24.483 1.00 59.00 90 PRO A CA 1
ATOM 659 C C . PRO A 1 90 ? 8.910 17.704 23.530 1.00 59.00 90 PRO A C 1
ATOM 661 O O . PRO A 1 90 ? 7.812 17.721 22.975 1.00 59.00 90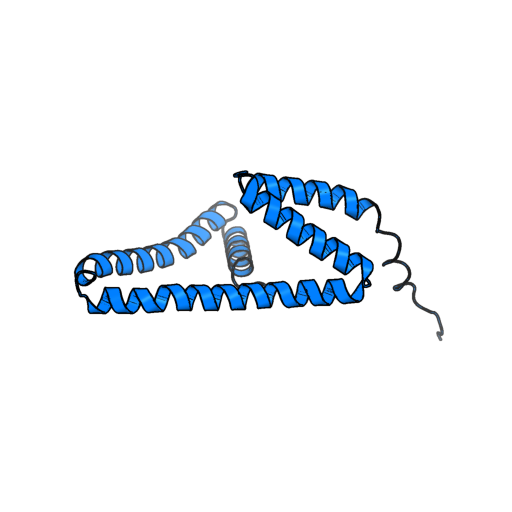 PRO A O 1
ATOM 664 N N . GLY A 1 91 ? 9.829 18.647 23.286 1.00 59.31 91 GLY A N 1
ATOM 665 C CA . GLY A 1 91 ? 9.619 19.754 22.344 1.00 59.31 91 GLY A CA 1
ATOM 666 C C . GLY A 1 91 ? 9.665 19.331 20.870 1.00 59.31 91 GLY A C 1
ATOM 667 O O . GLY A 1 91 ? 8.891 19.833 20.056 1.00 59.31 91 GLY A O 1
ATOM 668 N N . MET A 1 92 ? 10.520 18.365 20.524 1.00 56.78 92 MET A N 1
ATOM 669 C CA . MET A 1 92 ? 10.697 17.878 19.150 1.00 56.78 92 MET A CA 1
ATOM 670 C C . MET A 1 92 ? 9.579 16.896 18.755 1.00 56.78 92 MET A C 1
ATOM 672 O O . MET A 1 92 ? 9.115 16.899 17.614 1.00 56.78 92 MET A O 1
ATOM 676 N N . LEU A 1 93 ? 9.043 16.159 19.736 1.00 59.75 93 LEU A N 1
ATOM 677 C CA . LEU A 1 93 ? 7.783 15.416 19.623 1.00 59.75 93 LEU A CA 1
ATOM 678 C C . LEU A 1 93 ? 6.588 16.316 19.310 1.00 59.75 93 LEU A C 1
ATOM 680 O O . LEU A 1 93 ? 5.826 16.014 18.397 1.00 59.75 93 LEU A O 1
ATOM 684 N N . ALA A 1 94 ? 6.411 17.410 20.058 1.00 63.59 94 ALA A N 1
ATOM 685 C CA . ALA A 1 94 ? 5.298 18.331 19.838 1.00 63.59 94 ALA A CA 1
ATOM 686 C C . ALA A 1 94 ? 5.367 18.965 18.439 1.00 63.59 94 ALA A C 1
ATOM 688 O O . ALA A 1 94 ? 4.343 19.087 17.768 1.00 63.59 94 ALA A O 1
ATOM 689 N N . LEU A 1 95 ? 6.577 19.290 17.966 1.00 63.78 95 LEU A N 1
ATOM 690 C CA . LEU A 1 95 ? 6.806 19.804 16.617 1.00 63.78 95 LEU A CA 1
ATOM 691 C C . LEU A 1 95 ? 6.496 18.755 15.535 1.00 63.78 95 LEU A C 1
ATOM 693 O O . LEU A 1 95 ? 5.857 19.089 14.539 1.00 63.78 95 LEU A O 1
ATOM 697 N N . SER A 1 96 ? 6.900 17.492 15.721 1.00 63.81 96 SER A N 1
ATOM 698 C CA . SER A 1 96 ? 6.617 16.430 14.744 1.00 63.81 96 SER A CA 1
ATOM 699 C C . SER A 1 96 ? 5.128 16.087 14.695 1.00 63.81 96 SER A C 1
ATOM 701 O O . SER A 1 96 ? 4.570 15.937 13.608 1.00 63.81 96 SER A O 1
ATOM 703 N N . LEU A 1 97 ? 4.451 16.062 15.847 1.00 67.31 97 LEU A N 1
ATOM 704 C CA . LEU A 1 97 ? 3.008 15.852 15.927 1.00 67.31 97 LEU A CA 1
ATOM 705 C C . LEU A 1 97 ? 2.252 17.013 15.269 1.00 67.31 97 LEU A C 1
ATOM 707 O O . LEU A 1 97 ? 1.343 16.782 14.475 1.00 67.31 97 LEU A O 1
ATOM 711 N N . ALA A 1 98 ? 2.669 18.254 15.538 1.00 66.50 98 ALA A N 1
ATOM 712 C CA . ALA A 1 98 ? 2.118 19.440 14.891 1.00 66.50 98 ALA A CA 1
ATOM 713 C C . ALA A 1 98 ? 2.337 19.409 13.372 1.00 66.50 98 ALA A C 1
ATOM 715 O O . ALA A 1 98 ? 1.429 19.753 12.621 1.00 66.50 98 ALA A O 1
ATOM 716 N N . PHE A 1 99 ? 3.495 18.935 12.904 1.00 68.25 99 PHE A N 1
ATOM 717 C CA . PHE A 1 99 ? 3.782 18.778 11.479 1.00 68.25 99 PHE A CA 1
ATOM 718 C C . PHE A 1 99 ? 2.918 17.688 10.831 1.00 68.25 99 PHE A C 1
ATOM 720 O O . PHE A 1 99 ? 2.366 17.907 9.754 1.00 68.25 99 PHE A O 1
ATOM 727 N N . ILE A 1 100 ? 2.723 16.546 11.500 1.00 72.12 100 ILE A N 1
ATOM 728 C CA . ILE A 1 100 ? 1.821 15.477 11.041 1.00 72.12 100 ILE A CA 1
ATOM 729 C C . ILE A 1 100 ? 0.386 16.001 10.933 1.00 72.12 100 ILE A C 1
ATOM 731 O O . ILE A 1 100 ? -0.275 15.777 9.918 1.00 72.12 100 ILE A O 1
ATOM 735 N N . VAL A 1 101 ? -0.090 16.729 11.946 1.00 74.00 101 VAL A N 1
ATOM 736 C CA . VAL A 1 101 ? -1.435 17.324 11.954 1.00 74.00 101 VAL A CA 1
ATOM 737 C C . VAL A 1 101 ? -1.571 18.377 10.853 1.00 74.00 101 VAL A C 1
ATOM 739 O O . VAL A 1 101 ? -2.557 18.355 10.121 1.00 74.00 101 VAL A O 1
ATOM 742 N N . LEU A 1 102 ? -0.569 19.240 10.669 1.00 68.69 102 LEU A N 1
ATOM 743 C CA . LEU A 1 102 ? -0.541 20.257 9.615 1.00 68.69 102 LEU A CA 1
ATOM 744 C C . LEU A 1 102 ? -0.601 19.628 8.216 1.00 68.69 102 LEU A C 1
ATOM 746 O O . LEU A 1 102 ? -1.403 20.047 7.385 1.00 68.69 102 LEU A O 1
ATOM 750 N N . VAL A 1 103 ? 0.215 18.603 7.960 1.00 66.81 103 VAL A N 1
ATOM 751 C CA . VAL A 1 103 ? 0.248 17.890 6.674 1.00 66.81 103 VAL A CA 1
ATOM 752 C C . VAL A 1 103 ? -1.068 17.151 6.429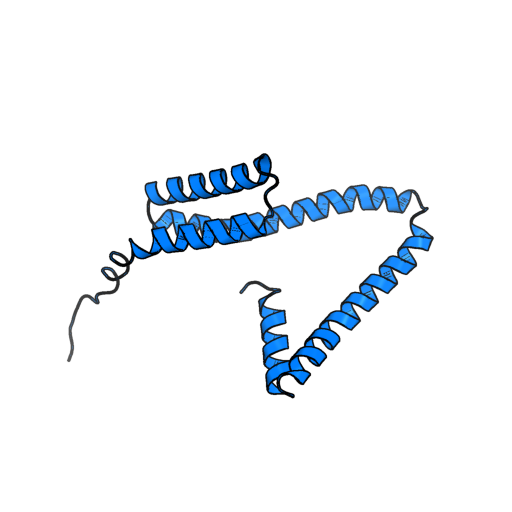 1.00 66.81 103 VAL A C 1
ATOM 754 O O . VAL A 1 103 ? -1.609 17.207 5.326 1.00 66.81 103 VAL A O 1
ATOM 757 N N . THR A 1 104 ? -1.624 16.511 7.459 1.00 68.06 104 THR A N 1
ATOM 758 C CA . THR A 1 104 ? -2.926 15.832 7.376 1.00 68.06 104 THR A CA 1
ATOM 759 C C . THR A 1 104 ? -4.047 16.826 7.063 1.00 68.06 104 THR A C 1
ATOM 761 O O . THR A 1 104 ? -4.873 16.575 6.186 1.00 68.06 104 THR A O 1
ATOM 764 N N . LEU A 1 105 ? -4.045 17.991 7.715 1.00 67.81 105 LEU A N 1
ATOM 765 C CA . LEU A 1 105 ? -5.025 19.051 7.482 1.00 67.81 105 LEU A CA 1
ATOM 766 C C . LEU A 1 105 ? -4.890 19.655 6.074 1.00 67.81 105 LEU A C 1
ATOM 768 O O . LEU A 1 105 ? -5.897 19.876 5.401 1.00 67.81 105 LEU A O 1
ATOM 772 N N . ALA A 1 106 ? -3.659 19.849 5.591 1.00 62.84 106 ALA A N 1
ATOM 773 C CA . ALA A 1 106 ? -3.385 20.329 4.237 1.00 62.84 106 ALA A CA 1
ATOM 774 C C . ALA A 1 106 ? -3.889 19.357 3.151 1.00 62.84 106 ALA A C 1
ATOM 776 O O . ALA A 1 106 ? -4.391 19.801 2.117 1.00 62.84 106 ALA A O 1
ATOM 777 N N . LEU A 1 107 ? -3.816 18.042 3.394 1.00 65.06 107 LEU A N 1
ATOM 778 C CA . LEU A 1 107 ? -4.344 17.020 2.483 1.00 65.06 107 LEU A CA 1
ATOM 779 C C . LEU A 1 107 ? -5.878 17.010 2.431 1.00 65.06 107 LEU A C 1
ATOM 781 O O . LEU A 1 107 ? -6.449 16.867 1.350 1.00 65.06 107 LEU A O 1
ATOM 785 N N . ILE A 1 108 ? -6.543 17.184 3.577 1.00 66.06 108 ILE A N 1
ATOM 786 C CA . ILE A 1 108 ? -8.011 17.138 3.675 1.00 66.06 108 ILE A CA 1
ATOM 787 C C . ILE A 1 108 ? -8.653 18.398 3.078 1.00 66.06 108 ILE A C 1
ATOM 789 O O . ILE A 1 108 ? -9.652 18.301 2.368 1.00 66.06 108 ILE A O 1
ATOM 793 N N . VAL A 1 109 ? -8.082 19.578 3.338 1.00 63.00 109 VAL A N 1
ATOM 794 C CA . VAL A 1 109 ? -8.673 20.866 2.930 1.00 63.00 109 VAL A CA 1
ATOM 795 C C . VAL A 1 109 ? -8.257 21.272 1.510 1.00 63.00 109 VAL A C 1
ATOM 797 O O . VAL A 1 109 ? -9.022 21.926 0.806 1.00 63.00 109 VAL A O 1
ATOM 800 N N . GLY A 1 110 ? -7.062 20.880 1.056 1.00 58.12 110 GLY A N 1
ATOM 801 C CA . GLY A 1 110 ? -6.457 21.465 -0.140 1.00 58.12 110 GLY A CA 1
ATOM 802 C C . GLY A 1 110 ? -6.933 20.926 -1.492 1.00 58.12 110 GLY A C 1
ATOM 803 O O . GLY A 1 110 ? -6.744 21.617 -2.488 1.00 58.12 110 GLY A O 1
ATOM 804 N N . LYS A 1 111 ? -7.476 19.698 -1.592 1.00 55.88 111 LYS A N 1
ATOM 805 C CA . LYS A 1 111 ? -7.595 18.979 -2.892 1.00 55.88 111 LYS A CA 1
ATOM 806 C C . LYS A 1 111 ? -6.290 19.015 -3.722 1.00 55.88 111 LYS A C 1
ATOM 808 O O . LYS A 1 111 ? -6.309 18.850 -4.939 1.00 55.88 111 LYS A O 1
ATOM 813 N N . ILE A 1 112 ? -5.148 19.246 -3.077 1.00 60.00 112 ILE A N 1
ATOM 814 C CA . ILE A 1 112 ? -3.845 19.285 -3.728 1.00 60.00 112 ILE A CA 1
ATOM 815 C C . ILE A 1 112 ? -3.330 17.853 -3.798 1.00 60.00 112 ILE A C 1
ATOM 817 O O . ILE A 1 112 ? -3.343 17.122 -2.808 1.00 60.00 112 ILE A O 1
ATOM 821 N N . THR A 1 113 ? -2.885 17.448 -4.986 1.00 67.50 113 THR A N 1
ATOM 822 C CA . THR A 1 113 ? -2.360 16.113 -5.267 1.00 67.50 113 THR A CA 1
ATOM 823 C C . THR A 1 113 ? -1.301 15.724 -4.234 1.00 67.50 113 THR A C 1
ATOM 825 O O . THR A 1 113 ? -0.363 16.487 -4.001 1.00 67.50 113 THR A O 1
ATOM 828 N N . VAL A 1 114 ? -1.412 14.516 -3.661 1.00 70.62 114 VAL A N 1
ATOM 829 C CA . VAL A 1 114 ? -0.482 13.952 -2.653 1.00 70.62 114 VAL A CA 1
ATOM 830 C C . VAL A 1 114 ? 0.985 14.157 -3.046 1.00 70.62 114 VAL A C 1
ATOM 832 O O . VAL A 1 114 ? 1.826 14.450 -2.202 1.00 70.62 114 VAL A O 1
ATOM 835 N N . VAL A 1 115 ? 1.277 14.089 -4.347 1.00 74.44 115 VAL A N 1
ATOM 836 C CA . VAL A 1 115 ? 2.598 14.345 -4.932 1.00 74.44 115 VAL A CA 1
ATOM 837 C C . VAL A 1 115 ? 3.179 15.701 -4.511 1.00 74.44 115 VAL A C 1
ATOM 839 O O . VAL A 1 115 ? 4.335 15.763 -4.102 1.00 74.44 115 VAL A O 1
ATOM 842 N N . LEU A 1 116 ? 2.400 16.786 -4.568 1.00 72.38 116 LEU A N 1
ATOM 843 C CA . LEU A 1 116 ? 2.895 18.127 -4.242 1.00 72.38 116 LEU A CA 1
ATOM 844 C C . LEU A 1 116 ? 3.140 18.292 -2.738 1.00 72.38 116 LEU A C 1
ATOM 846 O O . LEU A 1 116 ? 4.107 18.937 -2.346 1.00 72.38 116 LEU A O 1
ATOM 850 N N . VAL A 1 117 ? 2.322 17.655 -1.898 1.00 73.06 117 VAL A N 1
ATOM 851 C CA . VAL A 1 117 ? 2.521 17.638 -0.440 1.00 73.06 117 VAL A CA 1
ATOM 852 C C . VAL A 1 117 ? 3.792 16.871 -0.069 1.00 73.06 117 VAL A C 1
ATOM 854 O O . VAL A 1 117 ? 4.591 17.344 0.741 1.00 73.06 117 VAL A O 1
ATOM 857 N N . VAL A 1 118 ? 4.035 15.725 -0.710 1.00 74.75 118 VAL A N 1
ATOM 858 C CA . VAL A 1 118 ? 5.280 14.964 -0.533 1.00 74.75 118 VAL A CA 1
ATOM 859 C C . VAL A 1 118 ? 6.490 15.798 -0.968 1.00 74.75 118 VAL A C 1
ATOM 861 O O . VAL A 1 118 ? 7.457 15.899 -0.218 1.00 74.75 118 VAL A O 1
ATOM 864 N N . LEU A 1 119 ? 6.427 16.476 -2.117 1.00 76.06 119 LEU A N 1
ATOM 865 C CA . LEU A 1 119 ? 7.508 17.359 -2.571 1.00 76.06 119 LEU A CA 1
ATOM 866 C C . LEU A 1 119 ? 7.739 18.551 -1.627 1.00 76.06 119 LEU A C 1
ATOM 868 O O . LEU A 1 119 ? 8.885 18.842 -1.284 1.00 76.06 119 LEU A O 1
ATOM 872 N N . ALA A 1 120 ? 6.676 19.214 -1.166 1.00 72.31 120 ALA A N 1
ATOM 873 C CA . ALA A 1 120 ? 6.764 20.350 -0.250 1.00 72.31 120 ALA A CA 1
ATOM 874 C C . ALA A 1 120 ? 7.328 19.946 1.120 1.00 72.31 120 ALA A C 1
ATOM 876 O O . ALA A 1 120 ? 8.190 20.639 1.655 1.00 72.31 120 ALA A O 1
ATOM 877 N N . SER A 1 121 ? 6.903 18.803 1.667 1.00 69.50 121 SER A N 1
ATOM 878 C CA . SER A 1 121 ? 7.452 18.263 2.918 1.00 69.50 121 SER A CA 1
ATOM 879 C C . SER A 1 121 ? 8.922 17.851 2.785 1.00 69.50 121 SER A C 1
ATOM 881 O O . SER A 1 121 ? 9.701 18.110 3.699 1.00 69.50 121 SER A O 1
ATOM 883 N N . ALA A 1 122 ? 9.342 17.307 1.637 1.00 73.19 122 ALA A N 1
ATOM 884 C CA . ALA A 1 122 ? 10.748 17.011 1.362 1.00 73.19 122 ALA A CA 1
ATOM 885 C C . ALA A 1 122 ? 11.602 18.292 1.269 1.00 73.19 122 ALA A C 1
ATOM 887 O O . ALA A 1 122 ? 12.700 18.353 1.826 1.00 73.19 122 ALA A O 1
ATOM 888 N N . LEU A 1 123 ? 11.083 19.337 0.614 1.00 76.81 123 LEU A N 1
ATOM 889 C CA . LEU A 1 123 ? 11.714 20.661 0.536 1.00 76.81 123 LEU A CA 1
ATOM 890 C C . LEU A 1 123 ? 11.814 21.335 1.914 1.00 76.81 123 LEU A C 1
ATOM 892 O O . LEU A 1 123 ? 12.888 21.809 2.286 1.00 76.81 123 LEU A O 1
ATOM 896 N N . ALA A 1 124 ? 10.728 21.329 2.690 1.00 70.69 124 ALA A N 1
ATOM 897 C CA . ALA A 1 124 ? 10.692 21.868 4.049 1.00 70.69 124 ALA A CA 1
ATOM 898 C C . ALA A 1 124 ? 11.623 21.089 4.993 1.00 70.69 124 ALA A C 1
ATOM 900 O O . ALA A 1 124 ? 12.374 21.694 5.759 1.00 70.69 124 ALA A O 1
ATOM 901 N N . GLY A 1 125 ? 11.644 19.757 4.883 1.00 68.81 125 GLY A N 1
ATOM 902 C CA . GLY A 1 125 ? 12.546 18.883 5.631 1.00 68.81 125 GLY A CA 1
ATOM 903 C C . GLY A 1 125 ? 14.015 19.180 5.335 1.00 68.81 125 GLY A C 1
ATOM 904 O O . GLY A 1 125 ? 14.810 19.312 6.263 1.00 68.81 125 GLY A O 1
ATOM 905 N N . ARG A 1 126 ? 14.379 19.395 4.064 1.00 71.88 126 ARG A N 1
ATOM 906 C CA . ARG A 1 126 ? 15.741 19.806 3.682 1.00 71.88 126 ARG A CA 1
ATOM 907 C C . ARG A 1 126 ? 16.139 21.149 4.304 1.00 71.88 126 ARG A C 1
ATOM 909 O O . ARG A 1 126 ? 17.290 21.312 4.694 1.00 71.88 126 ARG A O 1
ATOM 916 N N . PHE A 1 127 ? 15.208 22.093 4.421 1.00 65.12 127 PHE A N 1
ATOM 917 C CA . PHE A 1 127 ? 15.473 23.400 5.031 1.00 65.12 127 PHE A CA 1
ATOM 918 C C . PHE A 1 127 ? 15.624 23.340 6.560 1.00 65.12 127 PHE A C 1
ATOM 920 O O . PHE A 1 127 ? 16.437 24.074 7.121 1.00 65.12 127 PHE A O 1
ATOM 927 N N . LEU A 1 128 ? 14.886 22.452 7.232 1.00 62.16 128 LEU A N 1
ATOM 928 C CA . LEU A 1 128 ? 14.978 22.236 8.682 1.00 62.16 128 LEU A CA 1
ATOM 929 C C . LEU A 1 128 ? 16.204 21.395 9.083 1.00 62.16 128 LEU A C 1
ATOM 931 O O . LEU A 1 128 ? 16.861 21.712 10.074 1.00 62.16 128 LEU A O 1
ATOM 935 N N . PHE A 1 129 ? 16.566 20.368 8.305 1.00 56.09 129 PHE A N 1
ATOM 936 C CA . PHE A 1 129 ? 17.624 19.412 8.672 1.00 56.09 129 PHE A CA 1
ATOM 937 C C . PHE A 1 129 ? 19.056 19.930 8.445 1.00 56.09 129 PHE A C 1
ATOM 939 O O . PHE A 1 129 ? 20.001 19.433 9.049 1.00 56.09 129 PHE A O 1
ATOM 946 N N . VAL A 1 130 ? 19.238 20.991 7.651 1.00 54.00 130 VAL A N 1
ATOM 947 C CA . VAL A 1 130 ? 20.538 21.686 7.522 1.00 54.00 130 VAL A CA 1
ATOM 948 C C . VAL A 1 130 ? 20.922 22.439 8.811 1.00 54.00 130 VAL A C 1
ATOM 950 O O . VAL A 1 130 ? 22.076 22.824 8.976 1.00 54.00 130 VAL A O 1
ATOM 953 N N . ARG A 1 131 ? 19.996 22.610 9.769 1.00 48.41 131 ARG A N 1
ATOM 954 C CA . ARG A 1 131 ? 20.229 23.365 11.014 1.00 48.41 131 ARG A CA 1
ATOM 955 C C . ARG A 1 131 ? 20.494 22.523 12.269 1.00 48.41 131 ARG A C 1
ATOM 957 O O . ARG A 1 131 ? 20.835 23.107 13.290 1.00 48.41 131 ARG A O 1
ATOM 964 N N . ALA A 1 132 ? 20.389 21.193 12.201 1.00 51.25 132 ALA A N 1
ATOM 965 C CA . ALA A 1 132 ? 20.633 20.294 13.334 1.00 51.25 132 ALA A CA 1
ATOM 966 C C . ALA A 1 132 ? 21.807 19.281 13.191 1.00 51.25 132 ALA A C 1
ATOM 968 O O . ALA A 1 132 ? 21.715 18.215 13.799 1.00 51.25 132 ALA A O 1
ATOM 969 N N . PRO A 1 133 ? 22.927 19.526 12.465 1.00 49.75 133 PRO A N 1
ATOM 970 C CA . PRO A 1 133 ? 24.042 18.568 12.472 1.00 49.75 133 PRO A CA 1
ATOM 971 C C . PRO A 1 133 ? 24.862 18.566 13.778 1.00 49.75 133 PRO A C 1
ATOM 973 O O . PRO A 1 133 ? 25.743 17.728 13.938 1.00 49.75 133 PRO A O 1
ATOM 976 N N . SER A 1 134 ? 24.643 19.505 14.702 1.00 51.69 134 SER A N 1
ATOM 977 C CA . SER A 1 134 ? 25.652 19.862 15.712 1.00 51.69 134 SER A CA 1
ATOM 978 C C . SER A 1 134 ? 25.520 19.220 17.100 1.00 51.69 134 SER A C 1
ATOM 980 O O . SER A 1 134 ? 26.333 19.541 17.959 1.00 51.69 134 SER A O 1
ATOM 982 N N . LEU A 1 135 ? 24.573 18.306 17.353 1.00 50.84 135 LEU A N 1
ATOM 983 C CA . LEU A 1 135 ? 24.461 17.651 18.677 1.00 50.84 135 LEU A CA 1
ATOM 984 C C . LEU A 1 135 ? 24.544 16.116 18.657 1.00 50.84 135 LEU A C 1
ATOM 986 O O . LEU A 1 135 ? 24.932 15.535 19.662 1.00 50.84 135 LEU A O 1
ATOM 990 N N . ALA A 1 136 ? 24.311 15.450 17.518 1.00 47.25 136 ALA A N 1
ATOM 991 C CA . ALA A 1 136 ? 24.523 13.998 17.401 1.00 47.25 136 ALA A CA 1
ATOM 992 C C . ALA A 1 136 ? 26.008 13.606 17.227 1.00 47.25 136 ALA A C 1
ATOM 994 O O . ALA A 1 136 ? 26.368 12.448 17.407 1.00 47.25 136 ALA A O 1
ATOM 995 N N . ALA A 1 137 ? 26.879 14.570 16.902 1.00 46.00 137 ALA A N 1
ATOM 996 C CA . ALA A 1 137 ? 28.325 14.363 16.790 1.00 46.00 137 ALA A CA 1
ATOM 997 C C . ALA A 1 137 ? 29.081 14.541 18.123 1.00 46.00 137 ALA A C 1
ATOM 999 O O . ALA A 1 137 ? 30.280 14.283 18.168 1.00 46.00 137 ALA A O 1
ATOM 1000 N N . LEU A 1 138 ? 28.407 14.973 19.201 1.00 48.03 138 LEU A N 1
ATOM 1001 C CA . LEU A 1 138 ? 29.036 15.177 20.514 1.00 48.03 138 LEU A CA 1
ATOM 1002 C C . LEU A 1 138 ? 28.850 14.001 21.485 1.00 48.03 138 LEU A C 1
ATOM 1004 O O . LEU A 1 138 ? 29.553 13.958 22.485 1.00 48.03 138 LEU A O 1
ATOM 1008 N N . ASP A 1 139 ? 27.987 13.028 21.166 1.00 46.81 139 ASP A N 1
ATOM 1009 C CA . ASP A 1 139 ? 27.783 11.813 21.984 1.00 46.81 139 ASP A CA 1
ATOM 1010 C C . ASP A 1 139 ? 28.504 10.572 21.412 1.00 46.81 139 ASP A C 1
ATOM 1012 O O . ASP A 1 139 ? 28.401 9.465 21.930 1.00 46.81 139 ASP A O 1
ATOM 1016 N N . GLN A 1 140 ? 29.261 10.751 20.320 1.00 50.06 140 GLN A N 1
ATOM 1017 C CA . GLN A 1 140 ? 30.169 9.735 19.768 1.00 50.06 140 GLN A CA 1
ATOM 1018 C C . GLN A 1 140 ? 31.648 10.127 19.870 1.00 50.06 140 GLN A C 1
ATOM 1020 O O . GLN A 1 140 ? 32.494 9.475 19.256 1.00 50.06 140 GLN A O 1
ATOM 1025 N N . GLN A 1 141 ? 31.990 11.156 20.655 1.00 42.81 141 GLN A N 1
ATOM 1026 C CA . GLN A 1 141 ? 33.384 11.352 21.033 1.00 42.81 141 GLN A CA 1
ATOM 1027 C C . GLN A 1 141 ? 33.733 10.315 22.114 1.00 42.81 141 GLN A C 1
ATOM 1029 O O . GLN A 1 141 ? 33.118 10.325 23.179 1.00 42.81 141 GLN A O 1
ATOM 1034 N N . PRO A 1 142 ? 34.671 9.393 21.841 1.00 46.12 142 PRO A N 1
ATOM 1035 C CA . PRO A 1 142 ? 35.012 8.327 22.761 1.00 46.12 142 PRO A CA 1
ATOM 1036 C C . PRO A 1 142 ? 35.776 8.933 23.936 1.00 46.12 142 PRO A C 1
ATOM 1038 O O . PRO A 1 142 ? 36.920 9.363 23.788 1.00 46.12 142 PRO A O 1
ATOM 1041 N N . ASP A 1 143 ? 35.151 8.954 25.105 1.00 41.81 143 ASP A N 1
ATOM 1042 C CA . ASP A 1 143 ? 35.896 8.934 26.357 1.00 41.81 143 ASP A CA 1
ATOM 1043 C C . ASP A 1 143 ? 36.492 7.514 26.444 1.00 41.81 143 ASP A C 1
ATOM 1045 O O . ASP A 1 143 ? 35.766 6.528 26.483 1.00 41.81 143 ASP A O 1
ATOM 1049 N N . GLY A 1 144 ? 37.782 7.246 26.302 1.00 43.62 144 GLY A N 1
ATOM 1050 C CA . GLY A 1 144 ? 38.928 8.106 26.486 1.00 43.62 144 GLY A CA 1
ATOM 1051 C C . GLY A 1 144 ? 39.945 7.327 27.315 1.00 43.62 144 GLY A C 1
ATOM 1052 O O . GLY A 1 144 ? 40.075 7.610 28.490 1.00 43.62 144 GLY A O 1
ATOM 1053 N N . LYS A 1 145 ? 40.699 6.418 26.664 1.00 41.06 145 LYS A N 1
ATOM 1054 C CA . LYS A 1 145 ? 41.992 5.834 27.118 1.00 41.06 145 LYS A CA 1
ATOM 1055 C C . LYS A 1 145 ? 41.871 4.852 28.311 1.00 41.06 145 LYS A C 1
ATOM 1057 O O . LYS A 1 145 ? 41.080 5.052 29.208 1.00 41.06 145 LYS A O 1
ATOM 1062 N N . GLU A 1 146 ? 42.533 3.696 28.328 1.00 36.47 146 GLU A N 1
ATOM 1063 C CA . GLU A 1 146 ? 43.987 3.497 28.303 1.00 36.47 146 GLU A CA 1
ATOM 1064 C C . GLU A 1 146 ? 44.403 2.178 27.603 1.00 36.47 146 GLU A C 1
ATOM 1066 O O . GLU A 1 146 ? 43.857 1.107 27.854 1.00 36.47 146 GLU A O 1
ATOM 1071 N N . GLN A 1 147 ? 45.394 2.300 26.713 1.00 36.03 147 GLN A N 1
ATOM 1072 C CA . GLN A 1 147 ? 46.447 1.308 26.407 1.00 36.03 147 GLN A CA 1
ATOM 1073 C C . GLN A 1 147 ? 47.446 1.270 27.591 1.00 36.03 147 GLN A C 1
ATOM 1075 O O . GLN A 1 147 ? 47.480 2.271 28.311 1.00 36.03 147 GLN A O 1
ATOM 1080 N N . PRO A 1 148 ? 48.300 0.242 27.801 1.00 54.69 148 PRO A N 1
ATOM 1081 C CA . PRO A 1 148 ? 48.986 -0.582 26.792 1.00 54.69 148 PRO A CA 1
ATOM 1082 C C . PRO A 1 148 ? 48.843 -2.108 26.921 1.00 54.69 148 PRO A C 1
ATOM 1084 O O . PRO A 1 148 ? 48.391 -2.603 27.975 1.00 54.69 148 PRO A O 1
#

Sequence (148 aa):
MTPGINLVAITVLIGRKLAGPWGVLVSLLGLLLPSATITALIAAGFQEIQHLAFIEAMFRGVVPATAGIMLVVAINFARPLLKQGYQEGPGMLALSLAFIVLVTLALIVGKITVVLVVLASALAGRFLFVRAPSLAALDQQPDGKEQP

Foldseek 3Di:
DPPPVVVLVVLQVVLCVPPRPVRNVVSVCVVVVVVVVVVVVVVVVCVVVVPDPVVVVVVVVVVVVVVVVVVVVVVVVVVVVLVVQVVVDPVSSVVVVVVVVVLVVCVVPPVDPPVVSVVVVVVVCVVVVVPPPPPVVVVPPDPDDDDD

Secondary structure (DSSP, 8-state):
--TTHHHHHHHHHHHHHHHHHHHHHHHHHHHHHHHHHHHHHHHHHHHHHTTSHHHHHHHHHHHHHHHHHHHHHHHHHHHHHHHHHHTT-HHHHHHHHHHHHHHHHHHHHH---HHHHHHHHHHHHHHHHTT-TTSTTSSSS-------

Radius of gyration: 23.88 Å; chains: 1; bounding box: 76×40×49 Å

pLDDT: mean 75.89, std 16.88, range [36.03, 96.56]